Protein AF-A0A3D9ZPA4-F1 (afdb_monomer_lite)

Secondary structure (DSSP, 8-state):
-TT-BHHHHHHHHTTTSPPEEEEETTEEEEEEE-TT-S-EEEEEEETTTEEEEEEEEPP-STTPPP-EETTEETTTS-HHHHHHHHHHTT--EE-SSSSS-EETTTEEEEE-SS-SSB-TTS-BSS-SEEEEE-TTHHHHS--

Radius of gyration: 15.27 Å; chains: 1; bounding box: 34×34×40 Å

Structure (mmCIF, N/CA/C/O backbone):
data_AF-A0A3D9ZPA4-F1
#
_entry.id   AF-A0A3D9ZPA4-F1
#
loop_
_atom_site.group_PDB
_atom_site.id
_atom_site.type_symbol
_atom_site.label_atom_id
_atom_site.label_alt_id
_atom_site.label_comp_id
_atom_site.label_asym_id
_atom_site.label_entity_id
_atom_site.label_seq_id
_atom_site.pdbx_PDB_ins_code
_atom_site.Cartn_x
_atom_site.Cartn_y
_atom_site.Cartn_z
_atom_site.occupancy
_atom_site.B_iso_or_equiv
_atom_site.auth_seq_id
_atom_site.auth_comp_id
_atom_site.auth_asym_id
_atom_site.auth_atom_id
_atom_site.pdbx_PDB_model_num
ATOM 1 N N . MET A 1 1 ? 14.986 -4.130 -1.639 1.00 65.81 1 MET A N 1
ATOM 2 C CA . MET A 1 1 ? 13.694 -4.124 -2.349 1.00 65.81 1 MET A CA 1
ATOM 3 C C . MET A 1 1 ? 13.624 -2.841 -3.160 1.00 65.81 1 MET A C 1
ATOM 5 O O . MET A 1 1 ? 13.759 -2.918 -4.367 1.00 65.81 1 MET A O 1
ATOM 9 N N . PHE A 1 2 ? 13.632 -1.677 -2.517 1.00 81.06 2 PHE A N 1
ATOM 10 C CA . PHE A 1 2 ? 13.842 -0.388 -3.191 1.00 81.06 2 PHE A CA 1
ATOM 11 C C . PHE A 1 2 ? 15.213 -0.268 -3.869 1.00 81.06 2 PHE A C 1
ATOM 13 O O . PHE A 1 2 ? 16.172 -0.935 -3.461 1.00 81.06 2 PHE A O 1
ATOM 20 N N . GLY A 1 3 ? 15.278 0.535 -4.932 1.00 81.06 3 GLY A N 1
ATOM 21 C CA . GLY A 1 3 ? 16.467 0.693 -5.774 1.00 81.06 3 GLY A CA 1
ATOM 22 C C . GLY A 1 3 ? 16.693 -0.441 -6.786 1.00 81.06 3 GLY A C 1
ATOM 23 O O . GLY A 1 3 ? 17.657 -0.399 -7.551 1.00 81.06 3 GLY A O 1
ATOM 24 N N . MET A 1 4 ? 15.845 -1.480 -6.796 1.00 90.50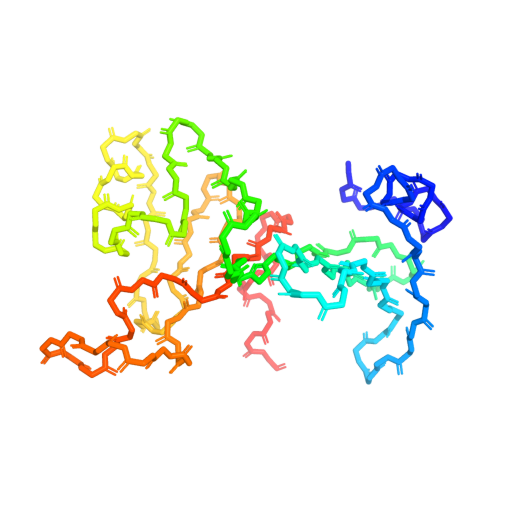 4 MET A N 1
ATOM 25 C CA . MET A 1 4 ? 15.969 -2.581 -7.758 1.00 90.50 4 MET A CA 1
ATOM 26 C C . MET A 1 4 ? 15.419 -2.207 -9.136 1.00 90.50 4 MET A C 1
ATOM 28 O O . MET A 1 4 ? 14.596 -1.305 -9.263 1.00 90.50 4 MET A O 1
ATOM 32 N N . THR A 1 5 ? 15.856 -2.933 -10.165 1.00 93.31 5 THR A N 1
ATOM 33 C CA . THR A 1 5 ? 15.370 -2.751 -11.537 1.00 93.31 5 THR A CA 1
ATOM 34 C C . THR A 1 5 ? 13.950 -3.284 -11.709 1.00 93.31 5 THR A C 1
ATOM 36 O O . THR A 1 5 ? 13.533 -4.211 -11.010 1.00 93.31 5 THR A O 1
ATOM 39 N N . ALA A 1 6 ? 13.244 -2.756 -12.710 1.00 92.75 6 ALA A N 1
ATOM 40 C CA . ALA A 1 6 ? 11.921 -3.234 -13.110 1.00 92.75 6 ALA A CA 1
ATOM 41 C C . ALA A 1 6 ? 11.869 -4.737 -13.407 1.00 92.75 6 ALA A C 1
ATOM 43 O O . ALA A 1 6 ? 10.917 -5.403 -13.027 1.00 92.75 6 ALA A O 1
ATOM 44 N N . GLU A 1 7 ? 12.913 -5.300 -14.018 1.00 93.56 7 GLU A N 1
ATOM 45 C CA . GLU A 1 7 ? 13.000 -6.742 -14.289 1.00 93.56 7 GLU A CA 1
ATOM 46 C C . GLU A 1 7 ? 12.950 -7.579 -13.009 1.00 93.56 7 GLU A C 1
ATOM 48 O O . GLU A 1 7 ? 12.173 -8.524 -12.914 1.00 93.56 7 GLU A O 1
ATOM 53 N N . ARG A 1 8 ? 13.739 -7.206 -11.994 1.00 94.00 8 ARG A N 1
ATOM 54 C CA . ARG A 1 8 ? 13.779 -7.944 -10.723 1.00 94.00 8 ARG A CA 1
ATOM 55 C C . ARG A 1 8 ? 12.490 -7.776 -9.928 1.00 94.00 8 ARG A C 1
ATOM 57 O O . ARG A 1 8 ? 12.075 -8.703 -9.239 1.00 94.00 8 ARG A O 1
ATOM 64 N N . ALA A 1 9 ? 11.877 -6.600 -10.012 1.00 94.38 9 ALA A N 1
ATOM 65 C CA . ALA A 1 9 ? 10.592 -6.347 -9.381 1.00 94.38 9 ALA A CA 1
ATOM 66 C C . ALA A 1 9 ? 9.469 -7.138 -10.065 1.00 94.38 9 ALA A C 1
ATOM 68 O O . ALA A 1 9 ? 8.704 -7.798 -9.374 1.00 94.38 9 ALA A O 1
ATOM 69 N N . SER A 1 10 ? 9.429 -7.154 -11.401 1.00 95.19 10 SER A N 1
ATOM 70 C CA . SER A 1 10 ? 8.484 -7.954 -12.188 1.00 95.19 10 SER A CA 1
ATOM 71 C C . SER A 1 10 ? 8.631 -9.448 -11.877 1.00 95.19 10 SER A C 1
ATOM 73 O O . SER A 1 10 ? 7.647 -10.118 -11.577 1.00 95.19 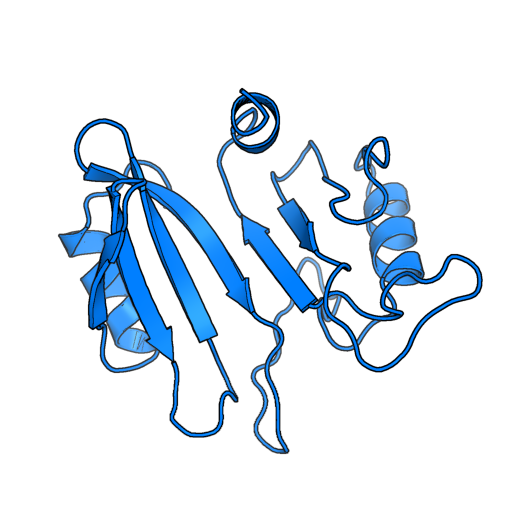10 SER A O 1
ATOM 75 N N . GLU A 1 11 ? 9.864 -9.966 -11.810 1.00 95.69 11 GLU A N 1
ATOM 76 C CA . GLU A 1 11 ? 10.120 -11.350 -11.389 1.00 95.69 11 GLU A CA 1
ATOM 77 C C . GLU A 1 11 ? 9.559 -11.634 -9.984 1.00 95.69 11 GLU A C 1
ATOM 79 O O . GLU A 1 11 ? 8.877 -12.638 -9.780 1.00 95.69 11 GLU A O 1
ATOM 84 N N . ALA A 1 12 ? 9.783 -10.737 -9.019 1.00 93.62 12 ALA A N 1
ATOM 85 C CA . ALA A 1 12 ? 9.250 -10.895 -7.669 1.00 93.62 12 ALA A CA 1
ATOM 86 C C . ALA A 1 12 ? 7.711 -10.860 -7.636 1.00 93.62 12 ALA A C 1
ATOM 88 O O . ALA A 1 12 ? 7.101 -11.740 -7.030 1.00 93.62 12 ALA A O 1
ATOM 89 N N . MET A 1 13 ? 7.099 -9.887 -8.316 1.00 94.69 13 MET A N 1
ATOM 90 C CA . MET A 1 13 ? 5.647 -9.687 -8.373 1.00 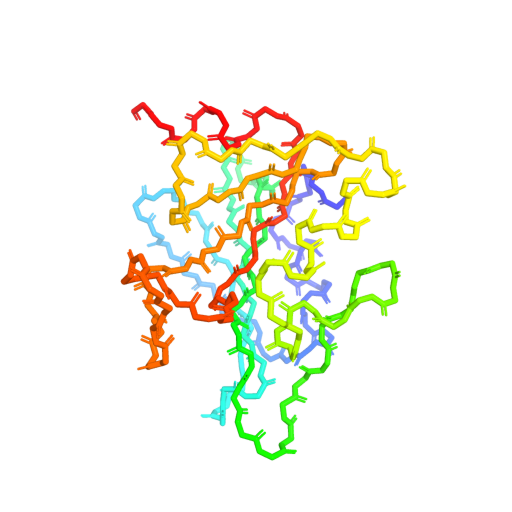94.69 13 MET A CA 1
ATOM 91 C C . MET A 1 13 ? 4.928 -10.809 -9.131 1.00 94.69 13 MET A C 1
ATOM 93 O O . MET A 1 13 ? 3.784 -11.120 -8.810 1.00 94.69 13 MET A O 1
ATOM 97 N N . SER A 1 14 ? 5.606 -11.485 -10.065 1.00 95.12 14 SER A N 1
ATOM 98 C CA . SER A 1 14 ? 5.032 -12.606 -10.826 1.00 95.12 14 SER A CA 1
ATOM 99 C C . SER A 1 14 ? 4.587 -13.794 -9.962 1.00 95.12 14 SER A C 1
ATOM 101 O O . SER A 1 14 ? 3.798 -14.629 -10.399 1.00 95.12 14 SER A O 1
ATOM 103 N N . GLN A 1 15 ? 5.055 -13.860 -8.711 1.00 93.12 15 GLN A N 1
ATOM 104 C CA . GLN A 1 15 ? 4.608 -14.849 -7.728 1.00 93.12 15 GLN A CA 1
ATOM 105 C C . GLN A 1 15 ? 3.162 -14.624 -7.266 1.00 93.12 15 GLN A C 1
ATOM 107 O O . GLN A 1 15 ? 2.546 -15.554 -6.749 1.00 93.12 15 GLN A O 1
ATOM 112 N N . TRP A 1 16 ? 2.628 -13.413 -7.437 1.00 90.44 16 TRP A N 1
ATOM 113 C CA . TRP A 1 16 ? 1.261 -13.050 -7.057 1.00 90.44 16 TRP A CA 1
ATOM 114 C C . TRP A 1 16 ? 0.282 -13.097 -8.231 1.00 90.44 16 TRP A C 1
ATOM 116 O O . TRP A 1 16 ? -0.922 -13.158 -8.012 1.00 90.44 16 TRP A O 1
ATOM 126 N N . GLY A 1 17 ? 0.775 -13.101 -9.470 1.00 92.25 17 GLY A N 1
ATOM 127 C CA . GLY A 1 17 ? -0.073 -13.132 -10.654 1.00 92.25 17 GLY A CA 1
ATOM 128 C C . GLY A 1 17 ? 0.627 -12.616 -11.903 1.00 92.25 17 GLY A C 1
ATOM 129 O O . GLY A 1 17 ? 1.847 -12.456 -11.949 1.00 92.25 17 GLY A O 1
ATOM 130 N N . GLN A 1 18 ? -0.162 -12.362 -12.944 1.00 94.88 18 GLN A N 1
ATOM 131 C CA . GLN A 1 18 ? 0.347 -11.759 -14.168 1.00 94.88 18 GLN A CA 1
ATOM 132 C C . GLN A 1 18 ? 0.723 -10.296 -13.913 1.00 94.88 18 GLN A C 1
ATOM 134 O O . GLN A 1 18 ? -0.117 -9.503 -13.500 1.00 94.88 18 GLN A O 1
ATOM 139 N N . VAL A 1 19 ? 1.976 -9.943 -14.207 1.00 96.88 19 VAL A N 1
ATOM 140 C CA . VAL A 1 19 ? 2.461 -8.562 -14.104 1.00 96.88 19 VAL A CA 1
ATOM 141 C C . VAL A 1 19 ? 2.092 -7.790 -15.365 1.00 96.88 19 VAL A C 1
ATOM 143 O O . VAL A 1 19 ? 2.426 -8.203 -16.480 1.00 96.88 19 VAL A O 1
ATOM 146 N N . VAL A 1 20 ? 1.432 -6.653 -15.183 1.00 96.12 20 VAL A N 1
ATOM 147 C CA . VAL A 1 20 ? 1.183 -5.656 -16.223 1.00 96.12 20 VAL A CA 1
ATOM 148 C C . VAL A 1 20 ? 2.243 -4.565 -16.110 1.00 96.12 20 VAL A C 1
ATOM 150 O O . VAL A 1 20 ? 2.650 -4.188 -15.015 1.00 96.12 20 VAL A O 1
ATOM 153 N N . HIS A 1 21 ? 2.732 -4.098 -17.257 1.00 94.69 21 HIS A N 1
ATOM 154 C CA . HIS A 1 21 ? 3.682 -2.996 -17.351 1.00 94.69 21 HIS A CA 1
ATOM 155 C C . HIS A 1 21 ? 2.957 -1.802 -17.964 1.00 94.69 21 HIS A C 1
ATOM 157 O O . HIS A 1 21 ? 2.440 -1.931 -19.076 1.00 94.69 21 HIS A O 1
ATOM 163 N N . ASP A 1 22 ? 2.968 -0.663 -17.278 1.00 91.81 22 ASP A N 1
ATOM 164 C CA . ASP A 1 22 ? 2.353 0.573 -17.758 1.00 91.81 22 ASP A CA 1
ATOM 165 C C . ASP A 1 22 ? 3.299 1.773 -17.620 1.00 91.81 22 ASP A C 1
ATOM 167 O O . ASP A 1 22 ? 4.248 1.759 -16.834 1.00 91.81 22 ASP A O 1
ATOM 171 N N . ILE A 1 23 ? 3.076 2.804 -18.429 1.00 87.12 23 ILE A N 1
ATOM 172 C CA . ILE A 1 23 ? 3.848 4.045 -18.409 1.00 87.12 23 ILE A CA 1
ATOM 173 C C . ILE A 1 23 ? 2.926 5.177 -17.970 1.00 87.12 23 ILE A C 1
ATOM 175 O O . ILE A 1 23 ? 2.142 5.702 -18.760 1.00 87.12 23 ILE A O 1
ATOM 179 N N . GLU A 1 24 ? 3.086 5.581 -16.718 1.00 82.94 24 GLU A N 1
ATOM 180 C CA . GLU A 1 24 ? 2.407 6.718 -16.112 1.00 82.94 24 GLU A CA 1
ATOM 181 C C . GLU A 1 24 ? 3.195 8.018 -16.355 1.00 82.94 24 GLU A C 1
ATOM 183 O O . GLU A 1 24 ? 4.393 7.982 -16.666 1.00 82.94 24 GLU A O 1
ATOM 188 N N . PRO A 1 25 ? 2.582 9.204 -16.171 1.00 81.19 25 PRO A N 1
ATOM 189 C CA . PRO A 1 25 ? 3.301 10.477 -16.231 1.00 81.19 25 PRO A CA 1
ATOM 190 C C . PRO A 1 25 ? 4.508 10.550 -15.280 1.00 81.19 25 PRO A C 1
ATOM 192 O O . PRO A 1 25 ? 5.487 11.230 -15.590 1.00 81.19 25 PRO A O 1
ATOM 195 N N . SER A 1 26 ? 4.443 9.848 -14.144 1.00 75.75 26 SER A N 1
ATOM 196 C CA . SER A 1 26 ? 5.505 9.765 -13.135 1.00 75.75 26 SER A CA 1
ATOM 197 C C . SER A 1 26 ? 6.621 8.774 -13.487 1.00 75.75 26 SER A C 1
ATOM 199 O O . SER A 1 26 ? 7.713 8.872 -12.927 1.00 75.75 26 SER A O 1
ATOM 201 N N . GLY A 1 27 ? 6.402 7.858 -14.436 1.00 86.31 27 GLY A N 1
ATOM 202 C CA . GLY A 1 27 ? 7.393 6.864 -14.836 1.00 86.31 27 GLY A CA 1
ATOM 203 C C . GLY A 1 27 ? 6.801 5.492 -15.140 1.00 86.31 27 GLY A C 1
ATOM 204 O O . GLY A 1 27 ? 5.609 5.334 -15.390 1.00 86.31 27 GLY A O 1
ATOM 205 N N . LEU A 1 28 ? 7.667 4.479 -15.148 1.00 92.62 28 LEU A N 1
ATOM 206 C CA . LEU A 1 28 ? 7.229 3.093 -15.292 1.00 92.62 28 LEU A CA 1
ATOM 207 C C . LEU A 1 28 ? 6.474 2.667 -14.030 1.00 92.62 28 LEU A C 1
ATOM 209 O O . LEU A 1 28 ? 6.918 2.924 -12.910 1.00 92.62 28 LEU A O 1
ATOM 213 N N . MET A 1 29 ? 5.381 1.948 -14.232 1.00 94.75 29 MET A N 1
ATOM 214 C CA . MET A 1 29 ? 4.598 1.312 -13.190 1.00 94.75 29 MET A CA 1
ATOM 215 C C . MET A 1 29 ? 4.423 -0.172 -13.531 1.00 94.75 29 MET A C 1
ATOM 217 O O . MET A 1 29 ? 4.256 -0.552 -14.693 1.00 94.75 29 MET A O 1
ATOM 221 N N . LEU A 1 30 ? 4.546 -1.026 -12.518 1.00 96.19 30 LEU A N 1
ATOM 222 C CA . LEU A 1 30 ? 4.194 -2.439 -12.610 1.00 96.19 30 LEU A CA 1
ATOM 223 C C . LEU A 1 30 ? 2.979 -2.697 -11.735 1.00 96.19 30 LEU A C 1
ATOM 225 O O . LEU A 1 30 ? 2.947 -2.247 -10.594 1.00 96.19 30 LEU A O 1
ATOM 229 N N . GLU A 1 31 ? 2.035 -3.477 -12.235 1.00 96.69 31 GLU A N 1
ATOM 230 C CA . GLU A 1 31 ? 0.795 -3.804 -11.537 1.00 96.69 31 GLU A CA 1
ATOM 231 C C . GLU A 1 31 ? 0.609 -5.320 -11.487 1.00 96.69 31 GLU A C 1
ATOM 233 O O . GLU A 1 31 ? 0.848 -6.026 -12.470 1.00 96.69 31 GLU A O 1
ATOM 238 N N . VAL A 1 32 ? 0.152 -5.821 -10.343 1.00 96.12 32 VAL A N 1
ATOM 239 C CA . VAL A 1 32 ? -0.467 -7.143 -10.229 1.00 96.12 32 VAL A CA 1
ATOM 240 C C . VAL A 1 32 ? -1.786 -6.989 -9.494 1.00 96.12 32 VAL A C 1
ATOM 242 O O . VAL A 1 32 ? -1.824 -6.479 -8.374 1.00 96.12 32 VAL A O 1
ATOM 245 N N . ARG A 1 33 ? -2.854 -7.485 -10.115 1.00 94.69 33 ARG A N 1
ATOM 246 C CA . ARG A 1 33 ? -4.171 -7.647 -9.505 1.00 94.69 33 ARG A CA 1
ATOM 247 C C . ARG A 1 33 ? -4.893 -8.853 -10.076 1.00 94.69 33 ARG A C 1
ATOM 249 O O . ARG A 1 33 ? -4.555 -9.321 -11.165 1.00 94.69 33 ARG A O 1
ATOM 256 N N . ASP A 1 34 ? -5.884 -9.336 -9.349 1.00 91.44 34 ASP A N 1
ATOM 257 C CA . ASP A 1 34 ? -6.855 -10.293 -9.860 1.00 91.44 34 ASP A CA 1
ATOM 258 C C . ASP A 1 34 ? -8.134 -9.592 -10.348 1.00 91.44 34 ASP A C 1
ATOM 260 O O . ASP A 1 34 ? -8.311 -8.382 -10.196 1.00 91.44 34 ASP A O 1
ATOM 264 N N . GLU A 1 35 ? -9.018 -10.352 -10.998 1.00 87.00 35 GLU A N 1
ATOM 265 C CA . GLU A 1 35 ? -10.273 -9.818 -11.550 1.00 87.00 35 GLU A CA 1
ATOM 266 C C . GLU A 1 35 ? -11.272 -9.419 -10.454 1.00 87.00 35 GLU A C 1
ATOM 268 O O . GLU A 1 35 ? -12.051 -8.485 -10.648 1.00 87.00 35 GLU A O 1
ATOM 273 N N . ASP A 1 36 ? -11.217 -10.099 -9.306 1.00 87.94 36 ASP A N 1
ATOM 274 C CA . ASP A 1 36 ? -12.117 -9.893 -8.169 1.00 87.94 36 ASP A CA 1
ATOM 275 C C . ASP A 1 36 ? -11.628 -8.796 -7.206 1.00 87.94 36 ASP A C 1
ATOM 277 O O . ASP A 1 36 ? -12.289 -8.535 -6.203 1.00 87.94 36 ASP A O 1
ATOM 281 N N . TRP A 1 37 ? -10.485 -8.158 -7.492 1.00 88.19 37 TRP A N 1
ATOM 282 C CA . TRP A 1 37 ? -9.823 -7.180 -6.615 1.00 88.19 37 TRP A CA 1
ATOM 283 C C . TRP A 1 37 ? -9.537 -7.708 -5.203 1.00 88.19 37 TRP A C 1
ATOM 285 O O . TRP A 1 37 ? -9.369 -6.942 -4.251 1.00 88.19 37 TRP A O 1
ATOM 295 N N . SER A 1 38 ? -9.409 -9.029 -5.064 1.00 89.81 38 SER A N 1
ATOM 296 C CA . SER A 1 38 ? -8.972 -9.662 -3.824 1.00 89.81 38 SER A CA 1
ATOM 297 C C . SER A 1 38 ? -7.493 -9.397 -3.534 1.00 89.81 38 SER A C 1
ATOM 299 O O . SER A 1 38 ? -7.025 -9.633 -2.422 1.00 89.81 38 SER A O 1
ATOM 301 N N . PHE A 1 39 ? -6.747 -8.855 -4.499 1.00 91.56 39 PHE A N 1
ATOM 302 C CA . PHE A 1 39 ? -5.423 -8.279 -4.302 1.00 91.56 39 PHE A CA 1
ATOM 303 C C . PHE A 1 39 ? -5.120 -7.247 -5.391 1.00 91.56 39 PHE A C 1
ATOM 305 O O . PHE A 1 39 ? -5.394 -7.487 -6.565 1.00 91.56 39 PHE A O 1
ATOM 312 N N . HIS A 1 40 ? -4.490 -6.128 -5.025 1.00 94.81 40 HIS A N 1
ATOM 313 C CA . HIS A 1 40 ? -4.015 -5.138 -5.988 1.00 94.81 40 HIS A CA 1
ATOM 314 C C . HIS A 1 40 ? -2.764 -4.420 -5.471 1.00 94.81 40 HIS A C 1
ATOM 316 O O . HIS A 1 40 ? -2.792 -3.732 -4.447 1.00 94.81 40 HIS A O 1
ATOM 322 N N . VAL A 1 41 ? -1.654 -4.597 -6.191 1.00 95.94 41 VAL A N 1
ATOM 323 C CA . VAL A 1 41 ? -0.354 -4.009 -5.862 1.00 95.94 41 VAL A CA 1
ATOM 324 C C . VAL A 1 41 ? 0.260 -3.341 -7.076 1.00 95.94 41 VAL A C 1
ATOM 326 O O . VAL A 1 41 ? 0.365 -3.939 -8.147 1.00 95.94 41 VAL A O 1
ATOM 329 N N . GLN A 1 42 ? 0.731 -2.120 -6.859 1.00 95.88 42 GLN A N 1
ATOM 330 C CA . GLN A 1 42 ? 1.419 -1.298 -7.837 1.00 95.88 42 GLN A CA 1
ATOM 331 C C . GLN A 1 42 ? 2.828 -0.980 -7.340 1.00 95.88 42 GLN A C 1
ATOM 333 O O . GLN A 1 42 ? 3.047 -0.719 -6.159 1.00 95.88 42 GLN A O 1
ATOM 338 N N . ALA A 1 43 ? 3.800 -1.019 -8.238 1.00 95.06 43 ALA A N 1
ATOM 339 C CA . ALA A 1 43 ? 5.187 -0.680 -7.973 1.00 95.06 43 ALA A CA 1
ATOM 340 C C . ALA A 1 43 ? 5.605 0.451 -8.912 1.00 95.06 43 ALA A C 1
ATOM 342 O O . ALA A 1 43 ? 5.556 0.292 -10.133 1.00 95.06 43 ALA A O 1
ATOM 343 N N . TYR A 1 44 ? 6.029 1.574 -8.342 1.00 93.50 44 TYR A N 1
ATOM 344 C CA . TYR A 1 44 ? 6.381 2.782 -9.082 1.00 93.50 44 TYR A CA 1
ATOM 345 C C . TYR A 1 44 ? 7.896 2.927 -9.206 1.00 93.50 44 TYR A C 1
ATOM 347 O O . TYR A 1 44 ? 8.644 2.744 -8.238 1.00 93.50 44 TYR A O 1
ATOM 355 N N . PHE A 1 45 ? 8.357 3.257 -10.411 1.00 92.12 45 PHE A N 1
ATOM 356 C CA . PHE A 1 45 ? 9.772 3.370 -10.742 1.00 92.12 45 PHE A CA 1
ATOM 357 C C . PHE A 1 45 ? 10.138 4.806 -11.077 1.00 92.12 45 PHE A C 1
ATOM 359 O O . PHE A 1 45 ? 9.568 5.423 -11.973 1.00 92.12 45 PHE A O 1
ATOM 366 N N . GLU A 1 46 ? 11.180 5.293 -10.415 1.00 83.69 46 GLU A N 1
ATOM 367 C CA . GLU A 1 46 ? 11.665 6.662 -10.541 1.00 83.69 46 GLU A CA 1
ATOM 368 C C . GLU A 1 46 ? 13.159 6.687 -10.883 1.00 83.69 46 GLU A C 1
ATOM 370 O O . GLU A 1 46 ? 13.823 5.648 -10.961 1.00 83.69 46 GLU A O 1
ATOM 375 N N . HIS A 1 47 ? 13.685 7.890 -11.142 1.00 68.75 47 HIS A N 1
ATOM 376 C CA . HIS A 1 47 ? 15.118 8.210 -11.197 1.00 68.75 47 HIS A CA 1
ATOM 377 C C . HIS A 1 47 ? 16.029 7.115 -11.792 1.00 68.75 47 HIS A C 1
ATOM 379 O O . HIS A 1 47 ? 16.882 6.542 -11.118 1.00 68.75 47 HIS A O 1
ATOM 385 N N . GLY A 1 48 ? 15.889 6.843 -13.093 1.00 71.06 48 GLY A N 1
ATOM 386 C CA . GLY A 1 48 ? 16.698 5.818 -13.766 1.00 71.06 48 GLY A CA 1
ATOM 387 C C . GLY A 1 48 ? 16.108 4.409 -13.686 1.00 71.06 48 GLY A C 1
ATOM 388 O O . GLY A 1 48 ? 16.850 3.431 -13.774 1.00 71.06 48 GLY A O 1
ATOM 389 N N . ASN A 1 49 ? 14.778 4.317 -13.581 1.00 82.12 49 ASN A N 1
ATOM 390 C CA . ASN A 1 49 ? 14.005 3.076 -13.629 1.00 82.12 49 ASN A CA 1
ATOM 391 C C . ASN A 1 49 ? 14.275 2.142 -12.439 1.00 82.12 49 ASN A C 1
ATOM 393 O O . ASN A 1 49 ? 14.387 0.918 -12.585 1.00 82.12 49 ASN A O 1
ATOM 397 N N . GLN A 1 50 ? 14.424 2.747 -11.262 1.00 89.69 50 GLN A N 1
ATOM 398 C CA . GLN A 1 50 ? 14.607 2.053 -9.999 1.00 89.69 50 GLN A CA 1
ATOM 399 C C . GLN A 1 50 ? 13.325 2.109 -9.178 1.00 89.69 50 GLN A C 1
ATOM 401 O O . GLN A 1 50 ? 12.655 3.135 -9.146 1.00 89.69 50 GLN A O 1
ATOM 406 N N . LEU A 1 51 ? 13.003 1.004 -8.505 1.00 91.38 51 LEU A N 1
ATOM 407 C CA . LEU A 1 51 ? 11.823 0.912 -7.652 1.00 91.38 51 LEU A CA 1
ATOM 408 C C . LEU A 1 51 ? 11.889 1.960 -6.532 1.00 91.38 51 LEU A C 1
ATOM 410 O O . LEU A 1 51 ? 12.754 1.855 -5.652 1.00 91.38 51 LEU A O 1
ATOM 414 N N . GLY A 1 52 ? 10.977 2.931 -6.593 1.00 89.69 52 GLY A N 1
ATOM 415 C CA . GLY A 1 52 ? 10.842 4.039 -5.652 1.00 89.69 52 GLY A CA 1
ATOM 416 C C . GLY A 1 52 ? 9.829 3.736 -4.556 1.00 89.69 52 GLY A C 1
ATOM 417 O O . GLY A 1 52 ? 10.158 3.857 -3.382 1.00 89.69 52 GLY A O 1
ATOM 418 N N . SER A 1 53 ? 8.644 3.244 -4.915 1.00 91.81 53 SER A N 1
ATOM 419 C CA . SER A 1 53 ? 7.581 2.942 -3.953 1.00 91.81 53 SER A CA 1
ATOM 420 C C . SER A 1 53 ? 6.724 1.754 -4.390 1.00 91.81 53 SER A C 1
ATOM 422 O O . SER A 1 53 ? 6.731 1.341 -5.552 1.00 91.81 53 SER A O 1
ATOM 424 N N . ILE A 1 54 ? 6.020 1.162 -3.429 1.00 93.56 54 ILE A N 1
ATOM 425 C CA . ILE A 1 54 ? 5.006 0.130 -3.653 1.00 93.56 54 ILE A CA 1
ATOM 426 C C . ILE A 1 54 ? 3.716 0.617 -3.009 1.00 93.56 54 ILE A C 1
ATOM 428 O O . ILE A 1 54 ? 3.727 0.929 -1.824 1.00 93.56 54 ILE A O 1
ATOM 432 N N . GLN A 1 55 ? 2.617 0.632 -3.750 1.00 94.81 55 GLN A N 1
ATOM 433 C CA . GLN A 1 55 ? 1.286 0.883 -3.218 1.00 94.81 55 GLN A CA 1
ATOM 434 C C . GLN A 1 55 ? 0.476 -0.408 -3.215 1.00 94.81 55 GLN A C 1
ATOM 436 O O . GLN A 1 55 ? 0.465 -1.163 -4.186 1.00 94.81 55 GLN A O 1
ATOM 441 N N . ILE A 1 56 ? -0.198 -0.662 -2.103 1.00 95.00 56 ILE A N 1
ATOM 442 C CA . ILE A 1 56 ? -1.103 -1.788 -1.913 1.00 95.00 56 ILE A CA 1
ATOM 443 C C . ILE A 1 56 ? -2.484 -1.197 -1.685 1.00 95.00 56 ILE A C 1
ATOM 445 O O . ILE A 1 56 ? -2.670 -0.423 -0.747 1.00 95.00 56 ILE A O 1
ATOM 449 N N . TRP A 1 57 ? -3.439 -1.549 -2.533 1.00 94.81 57 TRP A N 1
ATOM 450 C CA . TRP A 1 57 ? -4.827 -1.122 -2.388 1.00 94.81 57 TRP A CA 1
ATOM 451 C C . TRP A 1 57 ? -5.588 -2.090 -1.495 1.00 94.81 57 TRP A C 1
ATOM 453 O O . TRP A 1 57 ? -5.257 -3.278 -1.448 1.00 94.81 57 TRP A O 1
ATOM 463 N N . ARG A 1 58 ? -6.593 -1.577 -0.779 1.00 93.56 58 ARG A N 1
ATOM 464 C CA . ARG A 1 58 ? -7.450 -2.375 0.094 1.00 93.56 58 ARG A CA 1
ATOM 465 C C . ARG A 1 58 ? -8.067 -3.528 -0.707 1.00 93.56 58 ARG A C 1
ATOM 467 O O . ARG A 1 58 ? -8.808 -3.265 -1.649 1.00 93.56 58 ARG A O 1
ATOM 474 N N . PRO A 1 59 ? -7.797 -4.784 -0.323 1.00 92.25 59 PRO A N 1
ATOM 475 C CA . PRO A 1 59 ? -8.433 -5.942 -0.931 1.00 92.25 59 PRO A CA 1
ATOM 476 C C . PRO A 1 59 ? -9.945 -5.973 -0.703 1.00 92.25 59 PRO A C 1
ATOM 478 O O . PRO A 1 59 ? -10.416 -5.653 0.393 1.00 92.25 59 PRO A O 1
ATOM 481 N N . GLU A 1 60 ? -10.690 -6.428 -1.705 1.00 87.31 60 GLU A N 1
ATOM 482 C CA . GLU A 1 60 ? -12.146 -6.571 -1.657 1.00 87.31 60 GLU A CA 1
ATOM 483 C C . GLU A 1 60 ? -12.591 -8.038 -1.817 1.00 87.31 60 GLU A C 1
ATOM 485 O O . GLU A 1 60 ? -11.848 -8.907 -2.274 1.00 87.31 60 GLU A O 1
ATOM 490 N N . GLY A 1 61 ? -13.832 -8.331 -1.415 1.00 85.25 61 GLY A N 1
ATOM 491 C CA . GLY A 1 61 ? -14.467 -9.637 -1.626 1.00 85.25 61 GLY A CA 1
ATOM 492 C C . GLY A 1 61 ? -14.181 -10.713 -0.567 1.00 85.25 61 GLY A C 1
ATOM 493 O O . GLY A 1 61 ? -13.443 -10.523 0.395 1.00 85.25 61 GLY A O 1
ATOM 494 N N . GLU A 1 62 ? -14.817 -11.880 -0.730 1.00 80.62 62 GLU A N 1
ATOM 495 C CA . GLU A 1 62 ? -14.765 -12.988 0.247 1.00 80.62 62 GLU A CA 1
ATOM 496 C C . GLU A 1 62 ? -13.394 -13.681 0.322 1.00 80.62 62 GLU A C 1
ATOM 498 O O . GLU A 1 62 ? -13.066 -14.289 1.339 1.00 80.62 62 GLU A O 1
ATOM 503 N N . ASN A 1 63 ? -12.592 -13.575 -0.742 1.00 84.56 63 ASN A N 1
ATOM 504 C CA . ASN A 1 63 ? -11.248 -14.150 -0.833 1.00 84.56 63 ASN A CA 1
ATOM 505 C C . ASN A 1 63 ? -10.143 -13.089 -0.691 1.00 84.56 63 ASN A C 1
ATOM 507 O O . ASN A 1 63 ? -9.004 -13.351 -1.074 1.00 84.56 63 ASN A O 1
ATOM 511 N N . ALA A 1 64 ? -10.482 -11.906 -0.165 1.00 89.19 64 ALA A N 1
ATOM 512 C CA . ALA A 1 64 ? -9.569 -10.786 0.032 1.00 89.19 64 ALA A CA 1
ATOM 513 C C . ALA A 1 64 ? -8.256 -11.211 0.710 1.00 89.19 64 ALA A C 1
ATOM 515 O O . ALA A 1 64 ? -8.247 -11.884 1.747 1.00 89.19 64 ALA A O 1
ATOM 516 N N . ALA A 1 65 ? -7.134 -10.786 0.131 1.00 90.50 65 ALA A N 1
ATOM 517 C CA . ALA A 1 65 ? -5.817 -11.006 0.694 1.00 90.50 65 ALA A CA 1
ATOM 518 C C . ALA A 1 65 ? -5.685 -10.318 2.059 1.00 90.50 65 ALA A C 1
ATOM 520 O O . ALA A 1 65 ? -6.081 -9.169 2.253 1.00 90.50 65 ALA A O 1
ATOM 521 N N . LEU A 1 66 ? -5.060 -11.013 3.009 1.00 92.19 66 LEU A N 1
ATOM 522 C CA . LEU A 1 66 ? -4.727 -10.445 4.308 1.00 92.19 66 LEU A CA 1
ATOM 523 C C . LEU A 1 66 ? -3.381 -9.712 4.222 1.00 92.19 66 LEU A C 1
ATOM 525 O O . LEU A 1 66 ? -2.345 -10.339 3.988 1.00 92.19 66 LEU A O 1
ATOM 529 N N . VAL A 1 67 ? -3.386 -8.399 4.459 1.00 91.94 67 VAL A N 1
ATOM 530 C CA . VAL A 1 67 ? -2.173 -7.568 4.449 1.00 91.94 67 VAL A CA 1
ATOM 531 C C . VAL A 1 67 ? -1.790 -7.220 5.879 1.00 91.94 67 VAL A C 1
ATOM 533 O O . VAL A 1 67 ? -2.427 -6.393 6.530 1.00 91.94 67 VAL A O 1
ATOM 536 N N . THR A 1 68 ? -0.735 -7.869 6.375 1.00 94.12 68 THR A N 1
ATOM 537 C CA . THR A 1 68 ? -0.301 -7.712 7.767 1.00 94.12 68 THR A CA 1
ATOM 538 C C . THR A 1 68 ? 1.014 -6.976 7.911 1.00 94.12 68 THR A C 1
ATOM 540 O O . THR A 1 68 ? 1.971 -7.267 7.193 1.00 94.12 68 THR A O 1
ATOM 543 N N . PHE A 1 69 ? 1.104 -6.140 8.939 1.00 90.88 69 PHE A N 1
ATOM 544 C CA . PHE A 1 69 ? 2.343 -5.502 9.364 1.00 90.88 69 PHE A CA 1
ATOM 545 C C . PHE A 1 69 ? 2.465 -5.562 10.887 1.00 90.88 69 PHE A C 1
ATOM 547 O O . PHE A 1 69 ? 1.554 -5.156 11.599 1.00 90.88 69 PHE A O 1
ATOM 554 N N . GLU A 1 70 ? 3.555 -6.150 11.389 1.00 89.44 70 GLU A N 1
ATOM 555 C CA . GLU A 1 70 ? 3.777 -6.377 12.830 1.00 89.44 70 GLU A CA 1
ATOM 556 C C . GLU A 1 70 ? 2.577 -7.027 13.560 1.00 89.44 70 GLU A C 1
ATOM 558 O O . GLU A 1 70 ? 2.301 -6.761 14.726 1.00 89.44 70 GLU A O 1
ATOM 563 N N . GLY A 1 71 ? 1.845 -7.905 12.863 1.00 91.12 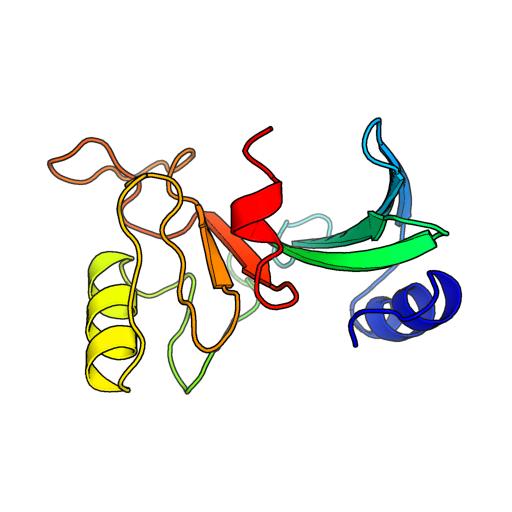71 GLY A N 1
ATOM 564 C CA . GLY A 1 71 ? 0.659 -8.584 13.396 1.00 91.12 71 GLY A CA 1
ATOM 565 C C . GLY A 1 71 ? -0.636 -7.761 13.363 1.00 91.12 71 GLY A C 1
ATOM 566 O O . GLY A 1 71 ? -1.663 -8.246 13.832 1.00 91.12 71 GLY A O 1
ATOM 567 N N . MET A 1 72 ? -0.614 -6.548 12.808 1.00 94.00 72 MET A N 1
ATOM 568 C CA . MET A 1 72 ? -1.806 -5.748 12.520 1.00 94.00 72 MET A CA 1
ATOM 569 C C . MET A 1 72 ? -2.333 -6.074 11.130 1.00 94.00 72 MET A C 1
ATOM 571 O O . MET A 1 72 ? -1.553 -6.109 10.183 1.00 94.00 72 MET A O 1
ATOM 575 N N . ASP A 1 73 ? -3.642 -6.276 11.010 1.00 94.94 73 ASP A N 1
ATOM 576 C CA . ASP A 1 73 ? -4.334 -6.310 9.722 1.00 94.94 73 ASP A CA 1
ATOM 577 C C . ASP A 1 73 ? -4.565 -4.866 9.261 1.00 94.94 73 ASP A C 1
ATOM 579 O O . ASP A 1 73 ? -5.388 -4.150 9.836 1.00 94.94 73 ASP A O 1
ATOM 583 N N . LEU A 1 74 ? -3.807 -4.431 8.253 1.00 93.38 74 LEU A N 1
ATOM 584 C CA . LEU A 1 74 ? -3.767 -3.033 7.821 1.00 93.38 74 LEU A CA 1
ATOM 585 C C . LEU A 1 74 ? -5.077 -2.545 7.186 1.00 93.38 74 LEU A C 1
ATOM 587 O O . LEU A 1 74 ? -5.309 -1.339 7.145 1.00 93.38 74 LEU A O 1
ATOM 591 N N . PHE A 1 75 ? -5.932 -3.458 6.718 1.00 94.38 75 PHE A N 1
ATOM 592 C CA . PHE A 1 75 ? -7.185 -3.122 6.032 1.00 94.38 75 PHE A CA 1
ATOM 593 C C . PHE A 1 75 ? -8.442 -3.609 6.765 1.00 94.38 75 PHE A C 1
ATOM 595 O O . PHE A 1 75 ? -9.546 -3.122 6.492 1.00 94.38 75 PHE A O 1
ATOM 602 N N . GLY A 1 76 ? -8.295 -4.556 7.694 1.00 92.50 76 GLY A N 1
ATOM 603 C CA . GLY A 1 76 ? -9.368 -5.030 8.568 1.00 92.50 76 GLY A CA 1
ATOM 604 C C . GLY A 1 76 ? -9.463 -4.295 9.907 1.00 92.50 76 GLY A C 1
ATOM 605 O O . GLY A 1 76 ? -10.524 -4.310 10.534 1.00 92.50 76 GLY A O 1
ATOM 606 N N . MET A 1 77 ? -8.398 -3.623 10.355 1.00 94.81 77 MET A N 1
ATOM 607 C CA . MET A 1 77 ? -8.432 -2.780 11.554 1.00 94.81 77 MET A CA 1
ATOM 608 C C . MET A 1 77 ? -8.811 -1.333 11.225 1.00 94.81 77 MET A C 1
ATOM 610 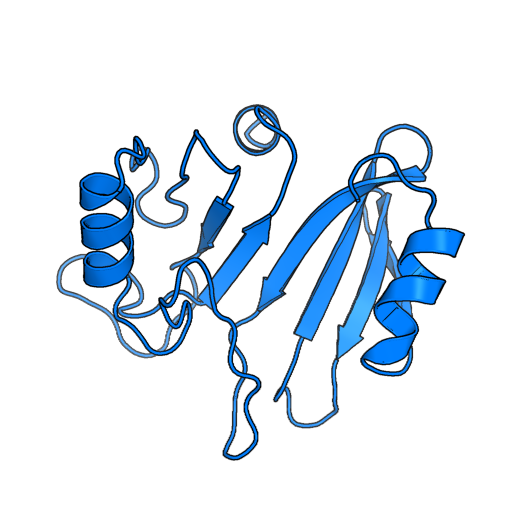O O . MET A 1 77 ? -8.497 -0.818 10.153 1.00 94.81 77 MET A O 1
ATOM 614 N N . GLN A 1 78 ? -9.463 -0.648 12.170 1.00 95.31 78 GLN A N 1
ATOM 615 C CA . GLN A 1 78 ? -9.770 0.775 12.010 1.00 95.31 78 GLN A CA 1
ATOM 616 C C . GLN A 1 78 ? -8.480 1.598 11.947 1.00 95.31 78 GLN A C 1
ATOM 618 O O . GLN A 1 78 ? -7.541 1.347 12.708 1.00 95.31 78 GLN A O 1
ATOM 623 N N . ALA A 1 79 ? -8.472 2.640 11.113 1.00 93.69 79 ALA A N 1
ATOM 624 C CA . ALA A 1 79 ? -7.304 3.498 10.909 1.00 93.69 79 ALA A CA 1
ATOM 625 C C . ALA A 1 79 ? -6.752 4.053 12.235 1.00 93.69 79 ALA A C 1
ATOM 627 O O . ALA A 1 79 ? -5.553 3.983 12.502 1.00 93.69 79 ALA A O 1
ATOM 628 N N . ARG A 1 80 ? -7.641 4.523 13.125 1.00 93.00 80 ARG A N 1
ATOM 629 C CA . ARG A 1 80 ? -7.259 5.035 14.454 1.00 93.00 80 ARG A CA 1
ATOM 630 C C . ARG A 1 80 ? -6.551 3.988 15.307 1.00 93.00 80 ARG A C 1
ATOM 632 O O . ARG A 1 80 ? -5.582 4.318 15.980 1.00 93.00 80 ARG A O 1
ATOM 639 N N . GLU A 1 81 ? -7.005 2.738 15.268 1.00 95.31 81 GLU A N 1
ATOM 640 C CA . GLU A 1 81 ? -6.401 1.662 16.055 1.00 95.31 81 GLU A CA 1
ATOM 641 C C . GLU A 1 81 ? -5.001 1.311 15.542 1.00 95.31 81 GLU A C 1
ATOM 643 O O . GLU A 1 81 ? -4.082 1.145 16.344 1.00 95.31 81 GLU A O 1
ATOM 648 N N . ILE A 1 82 ? -4.815 1.260 14.220 1.00 93.88 82 ILE A N 1
ATOM 649 C CA . ILE A 1 82 ? -3.499 1.041 13.606 1.00 93.88 82 ILE A CA 1
ATOM 650 C C . ILE A 1 82 ? -2.537 2.161 14.019 1.00 93.88 82 ILE A C 1
ATOM 652 O O . ILE A 1 82 ? -1.445 1.881 14.510 1.00 93.88 82 ILE A O 1
ATOM 656 N N . MET A 1 83 ? -2.957 3.425 13.907 1.00 93.00 83 MET A N 1
ATOM 657 C CA . MET A 1 83 ? -2.129 4.569 14.306 1.00 93.00 83 MET A CA 1
ATOM 658 C C . MET A 1 83 ? -1.789 4.548 15.800 1.00 93.00 83 MET A C 1
ATOM 660 O O . MET A 1 83 ? -0.663 4.864 16.182 1.00 93.00 83 MET A O 1
ATOM 664 N N . THR A 1 84 ? -2.731 4.159 16.664 1.00 94.50 84 THR A N 1
ATOM 665 C CA . THR A 1 84 ? -2.457 3.973 18.095 1.00 94.50 84 THR A CA 1
ATOM 666 C C . THR A 1 84 ? -1.392 2.904 18.321 1.00 94.50 84 THR A C 1
ATOM 668 O O . THR A 1 84 ? -0.429 3.168 19.037 1.00 94.50 84 THR A O 1
ATOM 671 N N . ARG A 1 85 ? -1.506 1.733 17.686 1.00 93.69 85 ARG A N 1
ATOM 672 C CA . ARG A 1 85 ? -0.539 0.641 17.870 1.00 93.69 85 ARG A CA 1
ATOM 673 C C . ARG A 1 85 ? 0.849 0.965 17.319 1.00 93.69 85 ARG A C 1
ATOM 675 O O . ARG A 1 85 ? 1.838 0.636 17.964 1.00 93.69 85 ARG A O 1
ATOM 682 N N . LEU A 1 86 ? 0.942 1.656 16.181 1.00 92.69 86 LEU A N 1
ATOM 683 C CA . LEU A 1 86 ? 2.225 2.136 15.652 1.00 92.69 86 LEU A CA 1
ATOM 684 C C . LEU A 1 86 ? 2.928 3.062 16.661 1.00 92.69 86 LEU A C 1
ATOM 686 O O . LEU A 1 86 ? 4.107 2.881 16.964 1.00 92.69 86 LEU A O 1
ATOM 690 N N . ARG A 1 87 ? 2.184 3.989 17.283 1.00 92.88 87 ARG A N 1
ATOM 691 C CA . ARG A 1 87 ? 2.720 4.844 18.359 1.00 92.88 87 ARG A CA 1
ATOM 692 C C . ARG A 1 87 ? 3.151 4.050 19.586 1.00 92.88 87 ARG A C 1
ATOM 694 O O . ARG A 1 87 ? 4.204 4.330 20.154 1.00 92.88 87 ARG A O 1
ATOM 701 N N . GLU A 1 88 ? 2.363 3.059 19.998 1.00 93.44 88 GLU A N 1
ATOM 702 C CA . GLU A 1 88 ? 2.713 2.166 21.112 1.00 93.44 88 GLU A CA 1
ATOM 703 C C . GLU A 1 88 ? 3.995 1.361 20.830 1.00 93.44 88 GLU A C 1
ATOM 705 O O . GLU A 1 88 ? 4.777 1.113 21.750 1.00 93.44 88 GLU A O 1
ATOM 710 N N . ASN A 1 89 ? 4.262 1.040 19.560 1.00 89.69 89 ASN A N 1
ATOM 711 C CA . ASN A 1 89 ? 5.492 0.391 19.095 1.00 89.69 89 ASN A CA 1
ATOM 712 C C . ASN A 1 89 ? 6.679 1.364 18.917 1.00 89.69 89 ASN A C 1
ATOM 714 O O . ASN A 1 89 ? 7.799 0.942 18.604 1.00 89.69 89 ASN A O 1
ATOM 718 N N . GLY A 1 90 ? 6.471 2.654 19.193 1.00 89.81 90 GLY A N 1
ATOM 719 C CA . GLY A 1 90 ? 7.507 3.684 19.186 1.00 89.81 90 GLY A CA 1
ATOM 720 C C . GLY A 1 90 ? 7.724 4.362 17.835 1.00 89.81 90 GLY A C 1
ATOM 721 O O . GLY A 1 90 ? 8.800 4.932 17.634 1.00 89.81 90 GLY A O 1
ATOM 722 N N . ASP A 1 91 ? 6.751 4.295 16.925 1.00 89.88 91 ASP A N 1
ATOM 723 C CA . ASP A 1 91 ? 6.740 5.120 15.720 1.00 89.88 91 ASP A CA 1
ATOM 724 C C . ASP A 1 91 ? 6.199 6.525 16.011 1.00 89.88 91 ASP A C 1
ATOM 726 O O . ASP A 1 91 ? 5.280 6.727 16.809 1.00 89.88 91 ASP A O 1
ATOM 730 N N . GLU A 1 92 ? 6.770 7.509 15.323 1.00 89.75 92 GLU A N 1
ATOM 731 C CA . GLU A 1 92 ? 6.197 8.844 15.200 1.00 89.75 92 GLU A CA 1
ATOM 732 C C . GLU A 1 92 ? 5.293 8.854 13.966 1.00 89.75 92 GLU A C 1
ATOM 734 O O . GLU A 1 92 ? 5.736 8.482 12.874 1.00 89.75 92 GLU A O 1
ATOM 739 N N . ILE A 1 93 ? 4.025 9.219 14.172 1.00 90.50 93 ILE A N 1
ATOM 740 C CA . ILE A 1 93 ? 3.023 9.322 13.110 1.00 90.50 93 ILE A CA 1
ATOM 741 C C . ILE A 1 93 ? 2.800 10.799 12.805 1.00 90.50 93 ILE A C 1
ATOM 743 O O . ILE A 1 93 ? 2.333 11.526 13.690 1.00 90.50 93 ILE A O 1
ATOM 747 N N . ASP A 1 94 ? 3.105 11.209 11.577 1.00 89.38 94 ASP A N 1
ATOM 748 C CA . ASP A 1 94 ? 2.743 12.518 11.043 1.00 89.38 94 ASP A CA 1
ATOM 749 C C . ASP A 1 94 ? 1.290 12.483 10.551 1.00 89.38 94 ASP A C 1
ATOM 751 O O . ASP A 1 94 ? 0.915 11.647 9.730 1.00 89.38 94 ASP A O 1
ATOM 755 N N . GLU A 1 95 ? 0.474 13.385 11.091 1.00 90.00 95 GLU A N 1
ATOM 756 C CA . GLU A 1 95 ? -0.940 13.583 10.756 1.00 90.00 95 GLU A CA 1
ATOM 757 C C . GLU A 1 95 ? -1.190 15.025 10.271 1.00 90.00 95 GLU A C 1
ATOM 759 O O . GLU A 1 95 ? -2.287 15.560 10.430 1.00 90.00 95 GLU A O 1
ATOM 764 N N . THR A 1 96 ? -0.171 15.693 9.716 1.00 89.56 96 THR A N 1
ATOM 765 C CA . THR A 1 96 ? -0.314 17.034 9.119 1.00 89.56 96 THR A CA 1
ATOM 766 C C . THR A 1 96 ? -1.366 17.033 8.006 1.00 89.56 96 THR A C 1
ATOM 768 O O . THR A 1 96 ? -2.172 17.963 7.928 1.00 89.56 96 THR A O 1
ATOM 771 N N . ASP A 1 97 ? -1.406 15.964 7.205 1.00 87.75 97 ASP A N 1
ATOM 772 C CA . ASP A 1 97 ? -2.539 15.607 6.352 1.00 87.75 97 ASP A CA 1
ATOM 773 C C . ASP A 1 97 ? -3.268 14.383 6.933 1.00 87.75 97 ASP A C 1
ATOM 775 O O . ASP A 1 97 ? -2.739 13.272 6.973 1.00 87.75 97 ASP A O 1
ATOM 779 N N . LEU A 1 98 ? -4.513 14.582 7.377 1.00 88.75 98 LEU A N 1
ATOM 780 C CA . LEU A 1 98 ? -5.339 13.531 7.980 1.00 88.75 98 LEU A CA 1
ATOM 781 C C . LEU A 1 98 ? -5.807 12.471 6.973 1.00 88.75 98 LEU A C 1
ATOM 783 O O . LEU A 1 98 ? -6.180 11.364 7.380 1.00 88.75 98 LEU A O 1
ATOM 787 N N . PHE A 1 99 ? -5.811 12.800 5.679 1.00 87.19 99 PHE A N 1
ATOM 788 C CA . PHE A 1 99 ? -6.107 11.843 4.618 1.00 87.19 99 PHE A CA 1
ATOM 789 C C . PHE A 1 99 ? -4.911 10.949 4.316 1.00 87.19 99 PHE A C 1
ATOM 791 O O . PHE A 1 99 ? -5.125 9.798 3.930 1.00 87.19 99 PHE A O 1
ATOM 798 N N . ASN A 1 100 ? -3.692 11.455 4.537 1.00 87.12 100 ASN A N 1
ATOM 799 C CA . ASN A 1 100 ? -2.448 10.784 4.186 1.00 87.12 100 ASN A CA 1
ATOM 800 C C . ASN A 1 100 ? -1.437 10.710 5.347 1.00 87.12 100 ASN A C 1
ATOM 802 O O . ASN A 1 100 ? -0.329 11.239 5.228 1.00 87.12 100 ASN A O 1
ATOM 806 N N . PRO A 1 101 ? -1.770 10.064 6.484 1.00 89.88 101 PRO A N 1
ATOM 807 C CA . PRO A 1 101 ? -0.833 9.982 7.596 1.00 89.88 101 PRO A CA 1
ATOM 808 C C . PRO A 1 101 ? 0.387 9.127 7.232 1.00 89.88 101 PRO A C 1
ATOM 810 O O . PRO A 1 101 ? 0.289 8.190 6.430 1.00 89.88 101 PRO A O 1
ATOM 813 N N . THR A 1 102 ? 1.535 9.410 7.854 1.00 89.12 102 THR A N 1
ATOM 814 C CA . THR A 1 102 ? 2.783 8.675 7.589 1.00 89.12 102 THR A CA 1
ATOM 815 C C . THR A 1 102 ? 3.494 8.224 8.863 1.00 89.12 102 THR A C 1
ATOM 817 O O . THR A 1 102 ? 3.437 8.894 9.890 1.00 89.12 102 THR A O 1
ATOM 820 N N . ALA A 1 103 ? 4.168 7.072 8.812 1.00 86.25 103 ALA A N 1
ATOM 821 C CA . ALA A 1 103 ? 5.054 6.596 9.876 1.00 86.25 103 ALA A CA 1
ATOM 822 C C . ALA A 1 103 ? 6.527 6.779 9.462 1.00 86.25 103 ALA A C 1
ATOM 824 O O . ALA A 1 103 ? 6.925 6.388 8.366 1.00 86.25 103 ALA A O 1
ATOM 825 N N . HIS A 1 104 ? 7.370 7.355 10.327 1.00 75.44 104 HIS A N 1
ATOM 826 C CA . HIS A 1 104 ? 8.743 7.728 9.934 1.00 75.44 104 HIS A CA 1
ATOM 827 C C . HIS A 1 104 ? 9.767 6.587 9.989 1.00 75.44 104 HIS A C 1
ATOM 829 O O . HIS A 1 104 ? 10.740 6.570 9.232 1.00 75.44 104 HIS A O 1
ATOM 835 N N . ARG A 1 105 ? 9.596 5.638 10.911 1.00 70.38 105 ARG A N 1
ATOM 836 C CA . ARG A 1 105 ? 10.589 4.579 11.166 1.00 70.38 105 ARG A CA 1
ATOM 837 C C . ARG A 1 105 ? 10.589 3.515 10.071 1.00 70.38 105 ARG A C 1
ATOM 839 O O . ARG A 1 105 ? 11.626 2.917 9.785 1.00 70.38 105 ARG A O 1
ATOM 846 N N . ILE A 1 106 ? 9.431 3.318 9.454 1.00 65.31 106 ILE A N 1
ATOM 847 C CA . ILE A 1 106 ? 9.197 2.522 8.253 1.00 65.31 106 ILE A CA 1
ATOM 848 C C . ILE A 1 106 ? 8.291 3.400 7.410 1.00 65.31 106 ILE A C 1
ATOM 850 O O . ILE A 1 106 ? 7.209 3.711 7.885 1.00 65.31 106 ILE A O 1
ATOM 854 N N . THR A 1 107 ? 8.734 3.834 6.225 1.00 77.75 107 THR A N 1
ATOM 855 C CA . THR A 1 107 ? 7.979 4.793 5.400 1.00 77.75 107 THR A CA 1
ATOM 856 C C . THR A 1 107 ? 6.723 4.135 4.855 1.00 77.75 107 THR A C 1
ATOM 858 O O . THR A 1 107 ? 6.706 3.607 3.743 1.00 77.75 107 THR A O 1
ATOM 861 N N . LEU A 1 108 ? 5.703 4.132 5.703 1.00 82.69 108 LEU A N 1
ATOM 862 C CA . LEU A 1 108 ? 4.339 3.752 5.415 1.00 82.69 108 LEU A CA 1
ATOM 863 C C . LEU A 1 108 ? 3.549 5.044 5.269 1.00 82.69 108 LEU A C 1
ATOM 865 O O . LEU A 1 108 ? 3.468 5.813 6.225 1.00 82.69 108 LEU A O 1
ATOM 869 N N . GLY A 1 109 ? 3.006 5.278 4.082 1.00 85.12 109 GLY A N 1
ATOM 870 C CA . GLY A 1 109 ? 1.943 6.251 3.858 1.00 85.12 109 GLY A CA 1
ATOM 871 C C . GLY A 1 109 ? 0.618 5.512 3.830 1.00 85.12 109 GLY A C 1
ATOM 872 O O . GLY A 1 109 ? 0.539 4.426 3.262 1.00 85.12 109 GLY A O 1
ATOM 873 N N . PHE A 1 110 ? -0.415 6.061 4.444 1.00 89.81 110 PHE A N 1
ATOM 874 C CA . PHE A 1 110 ? -1.749 5.467 4.418 1.00 89.81 110 PHE A CA 1
ATOM 875 C C . PHE A 1 110 ? -2.705 6.420 3.721 1.00 89.81 110 PHE A C 1
ATOM 877 O O . PHE A 1 110 ? -2.521 7.613 3.858 1.00 89.81 110 PHE A O 1
ATOM 884 N N . ASN A 1 111 ? -3.731 5.931 3.027 1.00 90.88 111 ASN A N 1
ATOM 885 C CA . ASN A 1 111 ? -4.765 6.791 2.443 1.00 90.88 111 ASN A CA 1
ATOM 886 C C . ASN A 1 111 ? -6.132 6.553 3.104 1.00 90.88 111 ASN A C 1
ATOM 888 O O . ASN A 1 111 ? -6.486 5.414 3.434 1.00 90.88 111 ASN A O 1
ATOM 892 N N . ARG A 1 112 ? -6.891 7.636 3.309 1.00 92.81 112 ARG A N 1
ATOM 893 C CA . ARG A 1 112 ? -8.263 7.645 3.857 1.00 92.81 112 ARG A CA 1
ATOM 894 C C . ARG A 1 112 ? -9.238 8.486 3.024 1.00 92.81 112 ARG A C 1
ATOM 896 O O . ARG A 1 112 ? -10.307 8.846 3.521 1.00 92.81 112 ARG A O 1
ATOM 903 N N . GLU A 1 113 ? -8.863 8.843 1.798 1.00 88.19 113 GLU A N 1
ATOM 904 C CA . GLU A 1 113 ? -9.647 9.742 0.945 1.00 88.19 113 GLU A CA 1
ATOM 905 C C . GLU A 1 113 ? -10.894 9.051 0.393 1.00 88.19 113 GLU A C 1
ATOM 907 O O . GLU A 1 113 ? -11.993 9.597 0.502 1.00 88.19 113 GLU A O 1
ATOM 912 N N . ASP A 1 114 ? -10.744 7.812 -0.077 1.00 80.50 114 ASP A N 1
ATOM 913 C CA . ASP A 1 114 ? -11.770 7.081 -0.824 1.00 80.50 114 ASP A CA 1
ATOM 914 C C . ASP A 1 114 ? -12.321 5.876 -0.047 1.00 80.50 114 ASP A C 1
ATOM 916 O O . ASP A 1 114 ? -11.898 4.740 -0.244 1.00 80.50 114 ASP A O 1
ATOM 920 N N . GLY A 1 115 ? -13.273 6.107 0.864 1.00 82.62 115 GLY A N 1
ATOM 921 C CA . GLY A 1 115 ? -13.955 5.036 1.601 1.00 82.62 115 GLY A CA 1
ATOM 922 C C . GLY A 1 115 ? -15.464 5.243 1.739 1.00 82.62 115 GLY A C 1
ATOM 923 O O . GLY A 1 115 ? -15.934 6.377 1.878 1.00 82.62 115 GLY A O 1
ATOM 924 N N . ASP A 1 116 ? -16.204 4.129 1.733 1.00 86.06 116 ASP A N 1
ATOM 925 C CA . ASP A 1 116 ? -17.669 4.107 1.869 1.00 86.06 116 ASP A CA 1
ATOM 926 C C . ASP A 1 116 ? -18.136 4.514 3.273 1.00 86.06 116 ASP A C 1
ATOM 928 O O . ASP A 1 116 ? -19.114 5.246 3.432 1.00 86.06 116 ASP A O 1
ATOM 932 N N . GLU A 1 117 ? -17.437 4.034 4.307 1.00 90.50 117 GLU A N 1
ATOM 933 C CA . GLU A 1 117 ? -17.744 4.341 5.703 1.00 90.50 117 GLU A CA 1
ATOM 934 C C . GLU A 1 117 ? -16.855 5.479 6.207 1.00 90.50 117 GLU A C 1
ATOM 936 O O . GLU A 1 117 ? -15.625 5.385 6.163 1.00 90.50 117 GLU A O 1
ATOM 941 N N . ARG A 1 118 ? -17.489 6.544 6.710 1.00 93.31 118 ARG A N 1
ATOM 942 C CA . ARG A 1 118 ? -16.845 7.790 7.146 1.00 93.31 118 ARG A CA 1
ATOM 943 C C . ARG A 1 118 ? -16.959 7.972 8.660 1.00 93.31 118 ARG A C 1
ATOM 945 O O . ARG A 1 118 ? -17.993 7.649 9.248 1.00 93.31 118 ARG A O 1
ATOM 952 N N . ASP A 1 119 ? -15.909 8.494 9.290 1.00 90.00 119 ASP A N 1
ATOM 953 C CA . ASP A 1 119 ? -15.899 8.830 10.715 1.00 90.00 119 ASP A CA 1
ATOM 954 C C . ASP A 1 119 ? -16.429 10.255 10.991 1.00 90.00 119 ASP A C 1
ATOM 956 O O . ASP A 1 119 ? -16.934 10.945 10.105 1.00 90.00 119 ASP A O 1
ATOM 960 N N . GLY A 1 120 ? -16.352 10.703 12.250 1.00 88.12 120 GLY A N 1
ATOM 961 C CA . GLY A 1 120 ? -16.830 12.031 12.662 1.00 88.12 120 GLY A CA 1
ATOM 962 C C . GLY A 1 120 ? -16.078 13.220 12.046 1.00 88.12 120 GLY A C 1
ATOM 963 O O . GLY A 1 120 ? -16.503 14.355 12.255 1.00 88.12 120 GLY A O 1
ATOM 964 N N . GLU A 1 121 ? -14.990 12.971 11.315 1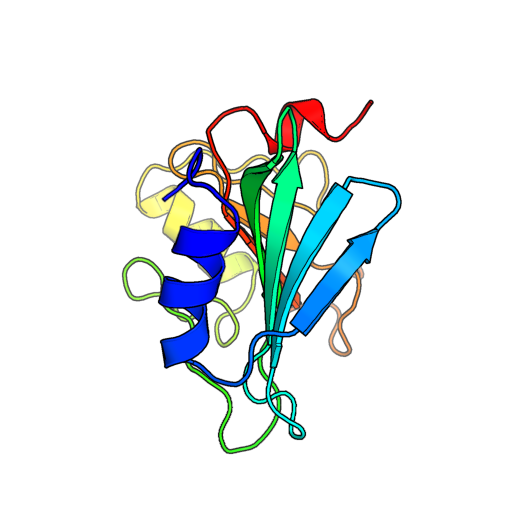.00 87.94 121 GLU A N 1
ATOM 965 C CA . GLU A 1 121 ? -14.160 13.962 10.621 1.00 87.94 121 GLU A CA 1
ATOM 966 C C . GLU A 1 121 ? -14.267 13.834 9.088 1.00 87.94 121 GLU A C 1
ATOM 968 O O . GLU A 1 121 ? -13.496 14.461 8.371 1.00 87.94 121 GLU A O 1
ATOM 973 N N . ASP A 1 122 ? -15.236 13.055 8.587 1.00 91.25 122 ASP A N 1
ATOM 974 C CA . ASP A 1 122 ? -15.454 12.769 7.156 1.00 91.25 122 ASP A CA 1
ATOM 975 C C . ASP A 1 122 ? -14.293 12.008 6.476 1.00 91.25 122 ASP A C 1
ATOM 977 O O . ASP A 1 122 ? -14.127 11.991 5.253 1.00 91.25 122 ASP A O 1
ATOM 981 N N . LEU A 1 123 ? -13.489 11.313 7.281 1.00 93.12 123 LEU A N 1
ATOM 982 C CA . LEU A 1 123 ? -12.389 10.465 6.828 1.00 93.12 123 LEU A CA 1
ATOM 983 C C . LEU A 1 123 ? -12.850 9.009 6.746 1.00 93.12 123 LEU A C 1
ATOM 985 O O . LEU A 1 123 ? -13.662 8.576 7.567 1.00 93.12 123 LEU A O 1
ATOM 989 N N . ALA A 1 124 ? -12.299 8.214 5.825 1.00 93.81 124 ALA A N 1
ATOM 990 C CA . ALA A 1 124 ? -12.599 6.783 5.781 1.00 93.81 124 ALA A CA 1
ATOM 991 C C . ALA A 1 124 ? -12.264 6.100 7.127 1.00 93.81 124 ALA A C 1
ATOM 993 O O . ALA A 1 124 ? -11.207 6.348 7.720 1.00 93.81 124 ALA A O 1
ATOM 994 N N . VAL A 1 125 ? -13.157 5.242 7.634 1.00 94.44 125 VAL A N 1
ATOM 995 C CA . VAL A 1 125 ? -12.961 4.501 8.903 1.00 94.44 125 VAL A CA 1
ATOM 996 C C . VAL A 1 125 ? -11.780 3.525 8.811 1.00 94.44 125 VAL A C 1
ATOM 998 O O . VAL A 1 125 ? -11.054 3.307 9.787 1.00 94.44 125 VAL A O 1
ATOM 1001 N N . TYR A 1 126 ? -11.568 2.975 7.620 1.00 93.81 126 TYR A N 1
ATOM 1002 C CA . TYR A 1 126 ? -10.488 2.056 7.279 1.00 93.81 126 TYR A CA 1
ATOM 1003 C C . TYR A 1 126 ? -9.539 2.717 6.285 1.00 93.81 126 TYR A C 1
ATOM 1005 O O . TYR A 1 126 ? -9.958 3.575 5.508 1.00 93.81 126 TYR A O 1
ATOM 1013 N N . PHE A 1 127 ? -8.277 2.291 6.280 1.00 93.50 127 PHE A N 1
ATOM 1014 C CA . PHE A 1 127 ? -7.366 2.670 5.207 1.00 93.50 127 PHE A CA 1
ATOM 1015 C C . PHE A 1 127 ? -7.793 2.038 3.883 1.00 93.50 127 PHE A C 1
ATOM 1017 O O . PHE A 1 127 ? -8.352 0.941 3.850 1.00 93.50 127 PHE A O 1
ATOM 1024 N N . THR A 1 128 ? -7.522 2.745 2.796 1.00 92.81 128 THR A N 1
ATOM 1025 C CA . THR A 1 128 ? -7.967 2.405 1.435 1.00 92.81 128 THR A CA 1
ATOM 1026 C C . THR A 1 128 ? -6.779 2.007 0.562 1.00 92.81 128 THR A C 1
ATOM 1028 O O . THR A 1 128 ? -6.911 1.201 -0.356 1.00 92.81 128 THR A O 1
ATOM 1031 N N . SER A 1 129 ? -5.587 2.494 0.905 1.00 94.00 129 SER A N 1
ATOM 1032 C CA . SER A 1 129 ? -4.312 1.975 0.427 1.00 94.00 129 SER A CA 1
ATOM 1033 C C . SER A 1 129 ? -3.187 2.245 1.429 1.00 94.00 129 SER A C 1
ATOM 1035 O O . SER A 1 129 ? -3.323 3.061 2.347 1.00 94.00 129 SER A O 1
ATOM 1037 N N . VAL A 1 130 ? -2.079 1.527 1.251 1.00 93.75 130 VAL A N 1
ATOM 1038 C CA . VAL A 1 130 ? -0.818 1.724 1.971 1.00 93.75 130 VAL A CA 1
ATOM 1039 C C . VAL A 1 130 ? 0.320 1.821 0.964 1.00 93.75 130 VAL A C 1
ATOM 1041 O O . VAL A 1 130 ? 0.466 0.954 0.105 1.00 93.75 130 VAL A O 1
ATOM 1044 N N . VAL A 1 131 ? 1.146 2.852 1.090 1.00 92.75 131 VAL A N 1
ATOM 1045 C CA . VAL A 1 131 ? 2.373 3.064 0.323 1.00 92.75 131 VAL A CA 1
ATOM 1046 C C . VAL A 1 131 ? 3.569 2.692 1.184 1.00 92.75 131 VAL A C 1
ATOM 1048 O O . VAL A 1 131 ? 3.674 3.131 2.321 1.00 92.75 131 VAL A O 1
ATOM 1051 N N . ILE A 1 132 ? 4.494 1.915 0.633 1.00 91.38 132 ILE A N 1
ATOM 1052 C CA . ILE A 1 132 ? 5.769 1.552 1.248 1.00 91.38 132 ILE A CA 1
ATOM 1053 C C . ILE A 1 132 ? 6.885 2.161 0.405 1.00 91.38 132 ILE A C 1
ATOM 1055 O O . ILE A 1 132 ? 6.964 1.898 -0.798 1.00 91.38 132 ILE A O 1
ATOM 1059 N N . ALA A 1 133 ? 7.769 2.936 1.025 1.00 87.94 133 ALA A N 1
ATOM 1060 C CA . ALA A 1 133 ? 8.847 3.628 0.322 1.00 87.94 133 ALA A CA 1
ATOM 1061 C C . ALA A 1 133 ? 10.150 3.720 1.153 1.00 87.94 133 ALA A C 1
ATOM 1063 O O . ALA A 1 133 ? 10.214 3.240 2.288 1.00 87.94 133 ALA A O 1
ATOM 1064 N N . PRO A 1 134 ? 11.243 4.275 0.600 1.00 81.75 134 PRO A N 1
ATOM 1065 C CA . PRO A 1 134 ? 12.403 4.707 1.372 1.00 81.75 134 PRO A CA 1
ATOM 1066 C C . PRO A 1 134 ? 12.101 5.923 2.268 1.00 81.75 134 PRO A C 1
ATOM 1068 O O . PRO A 1 134 ? 11.267 6.754 1.904 1.00 81.75 134 PRO A O 1
ATOM 1071 N N . PRO A 1 135 ? 12.837 6.105 3.383 1.00 75.50 135 PRO A N 1
ATOM 1072 C CA . PRO A 1 135 ? 12.759 7.319 4.198 1.00 75.50 135 PRO A CA 1
ATOM 1073 C C . PRO A 1 135 ? 12.936 8.598 3.376 1.00 75.50 135 PRO A C 1
ATOM 1075 O O . PRO A 1 135 ? 13.839 8.676 2.542 1.00 75.50 135 PRO A O 1
ATOM 1078 N N . GLY A 1 136 ? 12.080 9.591 3.629 1.00 70.81 136 GLY A N 1
ATOM 1079 C CA . GLY A 1 136 ? 12.065 10.880 2.930 1.00 70.81 136 GLY A CA 1
ATOM 1080 C C . GLY A 1 136 ? 11.324 10.893 1.589 1.00 70.81 136 GLY A C 1
ATOM 1081 O O . GLY A 1 136 ? 11.158 11.960 1.009 1.00 70.81 136 GLY A O 1
ATOM 1082 N N . TYR A 1 137 ? 10.844 9.743 1.098 1.00 75.19 137 TYR A N 1
ATOM 1083 C CA . TYR A 1 137 ? 10.117 9.666 -0.175 1.00 75.19 137 TYR A CA 1
ATOM 1084 C C . TYR A 1 137 ? 8.796 10.451 -0.152 1.00 75.19 137 TYR A C 1
ATOM 1086 O O . TYR A 1 137 ? 8.539 11.282 -1.025 1.00 75.19 137 TYR A O 1
ATOM 1094 N N . LEU A 1 138 ? 7.976 10.228 0.880 1.00 67.81 138 LEU A N 1
ATOM 1095 C CA . LEU A 1 138 ? 6.659 10.864 0.992 1.00 67.81 138 LEU A CA 1
ATOM 1096 C C . LEU A 1 138 ? 6.780 12.380 1.213 1.00 67.81 138 LEU A C 1
ATOM 1098 O O . LEU A 1 138 ? 6.019 13.136 0.630 1.00 67.81 138 LEU A O 1
ATOM 1102 N N . GLU A 1 139 ? 7.817 12.832 1.923 1.00 66.62 139 GLU A N 1
ATOM 1103 C CA . GLU A 1 139 ? 8.108 14.260 2.130 1.00 66.62 139 GLU A CA 1
ATOM 1104 C C . GLU A 1 139 ? 8.487 14.987 0.825 1.00 66.62 139 GLU A C 1
ATOM 1106 O O . GLU A 1 139 ? 8.257 16.185 0.682 1.00 66.62 139 GLU A O 1
ATOM 1111 N N . SER A 1 140 ? 9.086 14.277 -0.139 1.00 56.47 140 SER A N 1
ATOM 1112 C CA . SER A 1 140 ? 9.476 14.837 -1.442 1.00 56.47 140 SER A CA 1
ATOM 1113 C C . SER A 1 140 ? 8.370 14.823 -2.499 1.00 56.47 140 SER A C 1
ATOM 1115 O O . SER A 1 140 ? 8.552 15.411 -3.563 1.00 56.47 140 SER A O 1
ATOM 1117 N N . SER A 1 141 ? 7.246 14.159 -2.218 1.00 53.56 141 SER A N 1
ATOM 1118 C CA . SER A 1 141 ? 6.135 14.002 -3.165 1.00 53.56 141 SER A CA 1
ATOM 1119 C C . SER A 1 141 ? 5.185 15.215 -3.183 1.00 53.56 141 SER A C 1
ATOM 1121 O O . SER A 1 141 ? 4.396 15.350 -4.112 1.00 53.56 141 SER A O 1
ATOM 1123 N N . ASP A 1 142 ? 5.308 16.128 -2.210 1.00 40.62 142 ASP A N 1
ATOM 1124 C CA . ASP A 1 142 ? 4.516 17.364 -2.065 1.00 40.62 142 ASP A CA 1
ATOM 1125 C C . ASP A 1 142 ? 5.085 18.586 -2.837 1.00 40.62 142 ASP A C 1
ATOM 1127 O O . ASP A 1 142 ? 4.893 19.734 -2.427 1.00 40.62 142 ASP A O 1
ATOM 1131 N N . THR A 1 143 ? 5.816 18.387 -3.949 1.00 33.84 143 THR A N 1
ATOM 1132 C CA . THR A 1 143 ? 6.361 19.500 -4.773 1.00 33.84 143 THR A CA 1
ATOM 1133 C C . THR A 1 143 ? 5.878 19.497 -6.217 1.00 33.84 143 THR A C 1
ATOM 1135 O O . THR A 1 143 ? 5.988 18.445 -6.881 1.00 33.84 143 THR A O 1
#

Foldseek 3Di:
DWQDAPVVVCVVCCVQHHWDWDADPQGIKIWDADPQQLWIKIFDAHDPRTTFKMKTFFGDDPNRDQDDDPRDRQFPDFPVVVVVVCVVVPWDWDVVPVQWIATQVWGKTFGFPDAPDADPVRTHRHTGMIMGGDHCSVVVVPD

Organism: NCBI:txid53367

Sequence (143 aa):
MFGMTAERASEAMSQWGQVVHDIEPSGLMLEVRDEDWSFHVQAYFEHGNQLGSIQIWRPEGENAALVTFEGMDLFGMQAREIMTRLRENGDEIDETDLFNPTAHRITLGFNREDGDERDGEDLAVYFTSVVIAPPGYLESSDT

pLDDT: mean 87.97, std 10.02, range [33.84, 96.88]